Protein AF-A0A9W3S789-F1 (afdb_monomer_lite)

Organism: Bacillus thuringiensis (NCBI:txid1428)

Structure (mmCIF, N/CA/C/O backbone):
data_AF-A0A9W3S789-F1
#
_entry.id   AF-A0A9W3S789-F1
#
loop_
_atom_site.group_PDB
_atom_site.id
_atom_site.type_symbol
_atom_site.label_atom_id
_atom_site.label_alt_id
_atom_site.label_comp_id
_atom_site.label_asym_id
_atom_site.label_entity_id
_atom_site.label_seq_id
_atom_site.pdbx_PDB_ins_code
_atom_site.Cartn_x
_atom_site.Cartn_y
_atom_site.Cartn_z
_atom_site.occupancy
_atom_site.B_iso_or_equiv
_atom_site.auth_seq_id
_atom_site.auth_comp_id
_atom_site.auth_asym_id
_atom_site.auth_atom_id
_atom_site.pdbx_PDB_model_num
ATOM 1 N N . MET A 1 1 ? 63.025 42.395 -33.614 1.00 35.09 1 MET A N 1
ATOM 2 C CA . MET A 1 1 ? 61.811 41.587 -33.896 1.00 35.09 1 MET A CA 1
ATOM 3 C C . MET A 1 1 ? 61.908 40.302 -33.070 1.00 35.09 1 MET A C 1
ATOM 5 O O . MET A 1 1 ? 62.895 39.609 -33.209 1.00 35.09 1 MET A O 1
ATOM 9 N N . LYS A 1 2 ? 61.149 40.177 -31.973 1.00 46.91 2 LYS A N 1
ATOM 10 C CA . LYS A 1 2 ? 59.870 39.442 -31.818 1.00 46.91 2 LYS A CA 1
ATOM 11 C C . LYS A 1 2 ? 60.018 37.914 -31.616 1.00 46.91 2 LYS A C 1
ATOM 13 O O . LYS A 1 2 ? 60.316 37.209 -32.568 1.00 46.91 2 LYS A O 1
ATOM 18 N N . LYS A 1 3 ? 59.571 37.471 -30.421 1.00 55.53 3 LYS A N 1
ATOM 19 C CA . LYS A 1 3 ? 59.058 36.131 -30.036 1.00 55.53 3 LYS A CA 1
ATOM 20 C C . LYS A 1 3 ? 60.171 35.079 -29.875 1.00 55.53 3 LYS A C 1
ATOM 22 O O . LYS A 1 3 ? 60.855 34.757 -30.828 1.00 55.53 3 LYS A O 1
ATOM 27 N N . LYS A 1 4 ? 60.399 34.492 -28.699 1.00 50.88 4 LYS A N 1
ATOM 28 C CA . LYS A 1 4 ? 59.524 33.491 -28.067 1.00 50.88 4 LYS A CA 1
ATOM 29 C C . LYS A 1 4 ? 59.887 33.370 -26.575 1.00 50.88 4 LYS A C 1
ATOM 31 O O . LYS A 1 4 ? 60.766 32.604 -26.208 1.00 50.88 4 LYS A O 1
ATOM 36 N N . SER A 1 5 ? 59.206 34.138 -25.732 1.00 53.56 5 SER A N 1
ATOM 37 C CA . SER A 1 5 ? 59.143 33.911 -24.286 1.00 53.56 5 SER A CA 1
ATOM 38 C C . SER A 1 5 ? 57.736 33.406 -24.000 1.00 53.56 5 SER A C 1
ATOM 40 O O . SER A 1 5 ? 56.827 34.223 -23.900 1.00 53.56 5 SER A O 1
ATOM 42 N N . LEU A 1 6 ? 57.516 32.085 -24.050 1.00 54.56 6 LEU A N 1
ATOM 43 C CA . LEU A 1 6 ? 56.241 31.481 -23.627 1.00 54.56 6 LEU A CA 1
ATOM 44 C C . LEU A 1 6 ? 56.271 29.942 -23.509 1.00 54.56 6 LEU A C 1
ATOM 46 O O . LEU A 1 6 ? 55.295 29.290 -23.861 1.00 54.56 6 LEU A O 1
ATOM 50 N N . ALA A 1 7 ? 57.379 29.324 -23.090 1.00 53.81 7 ALA A N 1
ATOM 51 C CA . ALA A 1 7 ? 57.458 27.853 -23.081 1.00 53.81 7 ALA A CA 1
ATOM 52 C C . ALA A 1 7 ? 58.072 27.235 -21.818 1.00 53.81 7 ALA A C 1
ATOM 54 O O . ALA A 1 7 ? 58.496 26.086 -21.854 1.00 53.81 7 ALA A O 1
ATOM 55 N N . LEU A 1 8 ? 58.116 27.960 -20.696 1.00 53.69 8 LEU A N 1
ATOM 56 C CA . LEU A 1 8 ? 58.676 27.408 -19.459 1.00 53.69 8 LEU A CA 1
ATOM 57 C C . LEU A 1 8 ? 57.869 27.775 -18.207 1.00 53.69 8 LEU A C 1
ATOM 59 O O . LEU A 1 8 ? 58.434 28.210 -17.216 1.00 53.69 8 LEU A O 1
ATOM 63 N N . VAL A 1 9 ? 56.542 27.615 -18.248 1.00 56.03 9 VAL A N 1
ATOM 64 C CA . VAL A 1 9 ? 55.689 27.632 -17.040 1.00 56.03 9 VAL A CA 1
ATOM 65 C C . VAL A 1 9 ? 54.522 26.655 -17.227 1.00 56.03 9 VAL A C 1
ATOM 67 O O . VAL A 1 9 ? 53.372 27.060 -17.347 1.00 56.03 9 VAL A O 1
ATOM 70 N N . LEU A 1 10 ? 54.801 25.353 -17.325 1.00 52.72 10 LEU A N 1
ATOM 71 C CA . LEU A 1 10 ? 53.733 24.338 -17.243 1.00 52.72 10 LEU A CA 1
ATOM 72 C C . LEU A 1 10 ? 54.089 23.119 -16.379 1.00 52.72 10 LEU A C 1
ATOM 74 O O . LEU A 1 10 ? 53.227 22.295 -16.107 1.00 52.72 10 LEU A O 1
ATOM 78 N N . ALA A 1 11 ? 55.329 23.000 -15.901 1.00 56.81 11 ALA A N 1
ATOM 79 C CA . ALA A 1 11 ? 55.804 21.773 -15.254 1.00 56.81 11 ALA A CA 1
ATOM 80 C C . ALA A 1 11 ? 55.846 21.814 -13.713 1.00 56.81 11 ALA A C 1
ATOM 82 O O . ALA A 1 11 ? 56.313 20.860 -13.101 1.00 56.81 11 ALA A O 1
ATOM 83 N N . THR A 1 12 ? 55.343 22.867 -13.061 1.00 53.47 12 THR A N 1
ATOM 84 C CA . THR A 1 12 ? 55.497 23.044 -11.600 1.00 53.47 12 THR A CA 1
ATOM 85 C C . THR A 1 12 ? 54.156 23.168 -10.875 1.00 53.47 12 THR A C 1
ATOM 87 O O . THR A 1 12 ? 53.946 24.075 -10.079 1.00 53.47 12 THR A O 1
ATOM 90 N N . GLY A 1 13 ? 53.216 22.269 -11.182 1.00 54.69 13 GLY A N 1
ATOM 91 C CA . GLY A 1 13 ? 51.858 22.302 -10.623 1.00 54.69 13 GLY A CA 1
ATOM 92 C C . GLY A 1 13 ? 51.262 20.944 -10.249 1.00 54.69 13 GLY A C 1
ATOM 93 O O . GLY A 1 13 ? 50.048 20.845 -10.127 1.00 54.69 13 GLY A O 1
ATOM 94 N N . MET A 1 14 ? 52.068 19.892 -10.079 1.00 59.28 14 MET A N 1
ATOM 95 C CA . MET A 1 14 ? 51.571 18.564 -9.683 1.00 59.28 14 MET A CA 1
ATOM 96 C C . MET A 1 14 ? 52.194 18.114 -8.363 1.00 59.28 14 MET A C 1
ATOM 98 O O . MET A 1 14 ? 52.934 17.139 -8.321 1.00 59.28 14 MET A O 1
ATOM 102 N N . ALA A 1 15 ? 51.949 18.851 -7.279 1.00 56.06 15 ALA A N 1
ATOM 103 C CA . ALA A 1 15 ? 52.409 18.427 -5.957 1.00 56.06 15 ALA A CA 1
ATOM 104 C C . ALA A 1 15 ? 51.565 18.972 -4.793 1.00 56.06 15 ALA A C 1
ATOM 106 O O . ALA A 1 15 ? 52.128 19.280 -3.757 1.00 56.06 15 ALA A O 1
ATOM 107 N N . VAL A 1 16 ? 50.234 19.096 -4.916 1.00 56.97 16 VAL A N 1
ATOM 108 C CA . VAL A 1 16 ? 49.352 19.198 -3.728 1.00 56.97 16 VAL A CA 1
ATOM 109 C C . VAL A 1 16 ? 47.962 18.612 -4.012 1.00 56.97 16 VAL A C 1
ATOM 111 O O . VAL A 1 16 ? 46.938 19.272 -3.900 1.00 56.97 16 VAL A O 1
ATOM 114 N N . THR A 1 17 ? 47.900 17.338 -4.376 1.00 54.47 17 THR A N 1
ATOM 115 C CA . THR A 1 17 ? 46.732 16.512 -4.036 1.00 54.47 17 THR A CA 1
ATOM 116 C C . THR A 1 17 ? 47.245 15.231 -3.405 1.00 54.47 17 THR A C 1
ATOM 118 O O . THR A 1 17 ? 47.012 14.122 -3.875 1.00 54.47 17 THR A O 1
ATOM 121 N N . THR A 1 18 ? 47.985 15.382 -2.303 1.00 51.69 18 THR A N 1
ATOM 122 C CA . THR A 1 18 ? 48.057 14.330 -1.293 1.00 51.69 18 THR A CA 1
ATOM 123 C C . THR A 1 18 ? 46.636 14.093 -0.816 1.00 51.69 18 THR A C 1
ATOM 125 O O . THR A 1 18 ? 46.166 14.798 0.071 1.00 51.69 18 THR A O 1
ATOM 128 N N . PHE A 1 19 ? 45.944 13.193 -1.519 1.00 51.38 19 PHE A N 1
ATOM 129 C CA . PHE A 1 19 ? 44.912 12.294 -1.028 1.00 51.38 19 PHE A CA 1
ATOM 130 C C . PHE A 1 19 ? 44.270 12.797 0.265 1.00 51.38 19 PHE A C 1
ATOM 132 O O . PHE A 1 19 ? 44.472 12.245 1.345 1.00 51.38 19 PHE A O 1
ATOM 139 N N . GLY A 1 20 ? 43.527 13.899 0.137 1.00 47.25 20 GLY A N 1
ATOM 140 C CA . GLY A 1 20 ? 42.618 14.381 1.158 1.00 47.25 20 GLY A CA 1
ATOM 141 C C . GLY A 1 20 ? 41.525 13.341 1.272 1.00 47.25 20 GLY A C 1
ATOM 142 O O . GLY A 1 20 ? 40.559 13.379 0.523 1.00 47.25 20 GLY A O 1
ATOM 143 N N . GLY A 1 21 ? 41.765 12.370 2.147 1.00 43.44 21 GLY A N 1
ATOM 144 C CA . GLY A 1 21 ? 40.891 11.248 2.405 1.00 43.44 21 GLY A CA 1
ATOM 145 C C . GLY A 1 21 ? 40.764 10.308 1.212 1.00 43.44 21 GLY A C 1
ATOM 146 O O . GLY A 1 21 ? 39.957 10.515 0.312 1.00 43.44 21 GLY A O 1
ATOM 147 N N . THR A 1 22 ? 41.348 9.121 1.334 1.00 48.19 22 THR A N 1
ATOM 148 C CA . THR A 1 22 ? 40.593 7.905 1.003 1.00 48.19 22 THR A CA 1
ATOM 149 C C . THR A 1 22 ? 39.409 7.783 1.975 1.00 48.19 22 THR A C 1
ATOM 151 O O . THR A 1 22 ? 39.282 6.815 2.719 1.00 48.19 22 THR A O 1
ATOM 154 N N . GLY A 1 23 ? 38.555 8.807 2.034 1.00 47.28 23 GLY A N 1
ATOM 155 C CA . GLY A 1 23 ? 37.202 8.654 2.504 1.00 47.28 23 GLY A CA 1
ATOM 156 C C . GLY A 1 23 ? 36.556 7.824 1.422 1.00 47.28 23 GLY A C 1
ATOM 157 O O . GLY A 1 23 ? 36.318 8.325 0.329 1.00 47.28 23 GLY A O 1
ATOM 158 N N . SER A 1 24 ? 36.416 6.532 1.698 1.00 51.72 24 SER A N 1
ATOM 159 C CA . SER A 1 24 ? 35.503 5.631 1.012 1.00 51.72 24 SER A CA 1
ATOM 160 C C . SER A 1 24 ? 34.312 6.425 0.460 1.00 51.72 24 SER A C 1
ATOM 162 O O . SER A 1 24 ? 33.377 6.734 1.191 1.00 51.72 24 SER A O 1
ATOM 164 N N . ALA A 1 25 ? 34.350 6.761 -0.831 1.00 51.00 25 ALA A N 1
ATOM 165 C CA . ALA A 1 25 ? 33.189 7.233 -1.575 1.00 51.00 25 ALA A CA 1
ATOM 166 C C . ALA A 1 25 ? 32.363 6.034 -2.063 1.00 51.00 25 ALA A C 1
ATOM 168 O O . ALA A 1 25 ? 31.608 6.131 -3.027 1.00 51.00 25 ALA A O 1
ATOM 169 N N . PHE A 1 26 ? 32.504 4.882 -1.400 1.00 51.22 26 PHE A N 1
ATOM 170 C CA . PHE A 1 26 ? 31.430 3.916 -1.393 1.00 51.22 26 PHE A CA 1
ATOM 171 C C . PHE A 1 26 ? 30.275 4.602 -0.670 1.00 51.22 26 PHE A C 1
ATOM 173 O O . PHE A 1 26 ? 30.387 4.951 0.506 1.00 51.22 26 PHE A O 1
ATOM 180 N N . ALA A 1 27 ? 29.183 4.842 -1.400 1.00 49.69 27 ALA A N 1
ATOM 181 C CA . ALA A 1 27 ? 27.881 4.975 -0.772 1.00 49.69 27 ALA A CA 1
ATOM 182 C C . ALA A 1 27 ? 27.791 3.842 0.251 1.00 49.69 27 ALA A C 1
ATOM 184 O O . ALA A 1 27 ? 28.026 2.696 -0.138 1.00 49.69 27 ALA A O 1
ATOM 185 N N . ASP A 1 28 ? 27.576 4.195 1.526 1.00 46.59 28 ASP A N 1
ATOM 186 C CA . ASP A 1 28 ? 27.418 3.265 2.646 1.00 46.59 28 ASP A CA 1
ATOM 187 C C . ASP A 1 28 ? 26.703 2.029 2.109 1.00 46.59 28 ASP A C 1
ATOM 189 O O . ASP A 1 28 ? 25.536 2.112 1.713 1.00 46.59 28 ASP A O 1
ATOM 193 N N . SER A 1 29 ? 27.437 0.919 1.965 1.00 49.50 29 SER A N 1
ATOM 194 C CA . SER A 1 29 ? 26.919 -0.340 1.434 1.00 49.50 29 SER A CA 1
ATOM 195 C C . SER A 1 29 ? 26.092 -0.995 2.526 1.00 49.50 29 SER A C 1
ATOM 197 O O . SER A 1 29 ? 26.315 -2.129 2.948 1.00 49.50 29 SER A O 1
ATOM 199 N N . LYS A 1 30 ? 25.143 -0.224 3.033 1.00 51.78 30 LYS A N 1
ATOM 200 C CA . LYS A 1 30 ? 24.040 -0.659 3.831 1.00 51.78 30 LYS A CA 1
ATOM 201 C C . LYS A 1 30 ? 23.254 -1.535 2.873 1.00 51.78 30 LYS A C 1
ATOM 203 O O . LYS A 1 30 ? 22.528 -1.060 2.003 1.00 51.78 30 LYS A O 1
ATOM 208 N N . ASN A 1 31 ? 23.502 -2.835 2.975 1.00 50.69 31 ASN A N 1
ATOM 209 C CA . ASN A 1 31 ? 22.668 -3.880 2.414 1.00 50.69 31 ASN A CA 1
ATOM 210 C C . ASN A 1 31 ? 21.298 -3.761 3.095 1.00 50.69 31 ASN A C 1
ATOM 212 O O . ASN A 1 31 ? 20.978 -4.493 4.026 1.00 50.69 31 ASN A O 1
ATOM 216 N N . VAL A 1 32 ? 20.537 -2.730 2.735 1.00 50.94 32 VAL A N 1
ATOM 217 C CA . VAL A 1 32 ? 19.190 -2.536 3.240 1.00 50.94 32 VAL A CA 1
ATOM 218 C C . VAL A 1 32 ? 18.288 -2.995 2.125 1.00 50.94 32 VAL A C 1
ATOM 220 O O . VAL A 1 32 ? 17.901 -2.232 1.244 1.00 50.94 32 VAL A O 1
ATOM 223 N N . LEU A 1 33 ? 17.941 -4.275 2.216 1.00 58.38 33 LEU A N 1
ATOM 224 C CA . LEU A 1 33 ? 16.786 -4.877 1.557 1.00 58.38 33 LEU A CA 1
ATOM 225 C C . LEU A 1 33 ? 15.532 -3.989 1.662 1.00 58.38 33 LEU A C 1
ATOM 227 O O . LEU A 1 33 ? 14.607 -4.166 0.879 1.00 58.38 33 LEU A O 1
ATOM 231 N N . SER A 1 34 ? 15.472 -3.012 2.583 1.00 62.38 34 SER A N 1
ATOM 232 C CA . SER A 1 34 ? 14.475 -1.941 2.554 1.00 62.38 34 SER A CA 1
ATOM 233 C C . SER A 1 34 ? 14.970 -0.601 3.123 1.00 62.38 34 SER A C 1
ATOM 235 O O . SER A 1 34 ? 15.555 -0.565 4.197 1.00 62.38 34 SER A O 1
ATOM 237 N N . THR A 1 35 ? 14.680 0.528 2.471 1.00 81.50 35 THR A N 1
ATOM 238 C CA . THR A 1 35 ? 14.871 1.880 3.041 1.00 81.50 35 THR A CA 1
ATOM 239 C C . THR A 1 35 ? 13.535 2.402 3.555 1.00 81.50 35 THR A C 1
ATOM 241 O O . THR A 1 35 ? 12.560 2.389 2.811 1.00 81.50 35 THR A O 1
ATOM 244 N N . LYS A 1 36 ? 13.477 2.873 4.807 1.00 84.88 36 LYS A N 1
ATOM 245 C CA . LYS A 1 36 ? 12.276 3.449 5.437 1.00 84.88 36 LYS A CA 1
ATOM 246 C C . LYS A 1 36 ? 12.565 4.886 5.866 1.00 84.88 36 LYS A C 1
ATOM 248 O O . LYS A 1 36 ? 13.502 5.124 6.623 1.00 84.88 36 LYS A O 1
ATOM 253 N N . LYS A 1 37 ? 11.754 5.832 5.399 1.00 88.38 37 LYS A N 1
ATOM 254 C CA . LYS A 1 37 ? 11.751 7.228 5.840 1.00 88.38 37 LYS A CA 1
ATOM 255 C C . LYS A 1 37 ? 10.549 7.450 6.746 1.00 88.38 37 LYS A C 1
ATOM 257 O O . LYS A 1 37 ? 9.403 7.257 6.335 1.00 88.38 37 LYS A O 1
ATOM 262 N N . TYR A 1 38 ? 10.831 7.837 7.980 1.00 86.94 38 TYR A N 1
ATOM 263 C CA . TYR A 1 38 ? 9.824 8.103 8.993 1.00 86.94 38 TYR A CA 1
ATOM 264 C C . TYR A 1 38 ? 9.592 9.605 9.130 1.00 86.94 38 TYR A C 1
ATOM 266 O O . TYR A 1 38 ? 10.537 10.389 9.043 1.00 86.94 38 TYR A O 1
ATOM 274 N N . ASN A 1 39 ? 8.338 9.999 9.326 1.00 86.94 39 ASN A N 1
ATOM 275 C CA . ASN A 1 39 ? 7.972 11.379 9.589 1.00 86.94 39 ASN A CA 1
ATOM 276 C C . ASN A 1 39 ? 7.626 11.530 11.072 1.00 86.94 39 ASN A C 1
ATOM 278 O O . ASN A 1 39 ? 6.601 11.025 11.528 1.00 86.94 39 ASN A O 1
ATOM 282 N N . GLU A 1 40 ? 8.478 12.238 11.813 1.00 88.94 40 GLU A N 1
ATOM 283 C CA . GLU A 1 40 ? 8.331 12.435 13.261 1.00 88.94 40 GLU A CA 1
ATOM 284 C C . GLU A 1 40 ? 7.084 13.248 13.632 1.00 88.94 40 GLU A C 1
ATOM 286 O O . GLU A 1 40 ? 6.505 13.047 14.696 1.00 88.94 40 GLU A O 1
ATOM 291 N N . THR A 1 41 ? 6.626 14.142 12.750 1.00 86.12 41 THR A N 1
ATOM 292 C CA . THR A 1 41 ? 5.459 14.996 13.007 1.00 86.12 41 THR A CA 1
ATOM 293 C C . THR A 1 41 ? 4.158 14.202 12.961 1.00 86.12 41 THR A C 1
ATOM 295 O O . THR A 1 41 ? 3.327 14.333 13.855 1.00 86.12 41 THR A O 1
ATOM 298 N N . VAL A 1 42 ? 3.969 13.357 11.942 1.00 83.12 42 VAL A N 1
ATOM 299 C CA . VAL A 1 42 ? 2.780 12.482 11.852 1.00 83.12 42 VAL A CA 1
ATOM 300 C C . VAL A 1 42 ? 2.971 11.149 12.587 1.00 83.12 42 VAL A C 1
ATOM 302 O O . VAL A 1 42 ? 2.010 10.401 12.798 1.00 83.12 42 VAL A O 1
ATOM 305 N N . GLN A 1 43 ? 4.207 10.865 13.006 1.00 86.69 43 GLN A N 1
ATOM 306 C CA . GLN A 1 43 ? 4.672 9.603 13.578 1.00 86.69 43 GLN A CA 1
ATOM 307 C C . GLN A 1 43 ? 4.196 8.407 12.741 1.00 86.69 43 GLN A C 1
ATOM 309 O O . GLN A 1 43 ? 3.486 7.525 13.225 1.00 86.69 43 GLN A O 1
ATOM 314 N N . SER A 1 44 ? 4.517 8.432 11.450 1.00 87.38 44 SER A N 1
ATOM 315 C CA . SER A 1 44 ? 4.249 7.324 10.533 1.00 87.38 44 SER A CA 1
ATOM 316 C C . SER A 1 44 ? 5.275 7.307 9.394 1.00 87.38 44 SER A C 1
ATOM 318 O O . SER A 1 44 ? 5.931 8.325 9.137 1.00 87.38 44 SER A O 1
ATOM 320 N N . PRO A 1 45 ? 5.463 6.166 8.709 1.00 88.94 45 PRO A N 1
ATOM 321 C CA . PRO A 1 45 ? 6.323 6.100 7.536 1.00 88.94 45 PRO A CA 1
ATOM 322 C C . PRO A 1 45 ? 5.727 6.920 6.388 1.00 88.94 45 PRO A C 1
ATOM 324 O O . PRO A 1 45 ? 4.573 6.725 6.019 1.00 88.94 45 PRO A O 1
ATOM 327 N N . GLU A 1 46 ? 6.528 7.797 5.785 1.00 87.69 46 GLU A N 1
ATOM 328 C CA . GLU A 1 46 ? 6.124 8.558 4.591 1.00 87.69 46 GLU A CA 1
ATOM 329 C C . GLU A 1 46 ? 6.695 7.971 3.296 1.00 87.69 46 GLU A C 1
ATOM 331 O O . GLU A 1 46 ? 6.166 8.209 2.212 1.00 87.69 46 GLU A O 1
ATOM 336 N N . PHE A 1 47 ? 7.766 7.179 3.399 1.00 88.12 47 PHE A N 1
ATOM 337 C CA . PHE A 1 47 ? 8.342 6.471 2.264 1.00 88.12 47 PHE A CA 1
ATOM 338 C C . PHE A 1 47 ? 8.980 5.157 2.702 1.00 88.12 47 PHE A C 1
ATOM 340 O O . PHE A 1 47 ? 9.671 5.089 3.719 1.00 88.12 47 PHE A O 1
ATOM 347 N N . ILE A 1 48 ? 8.773 4.115 1.903 1.00 89.62 48 ILE A N 1
ATOM 348 C CA . ILE A 1 48 ? 9.433 2.829 2.068 1.00 89.62 48 ILE A CA 1
ATOM 349 C C . ILE A 1 48 ? 9.739 2.223 0.695 1.00 89.62 48 ILE A C 1
ATOM 351 O O . ILE A 1 48 ? 8.922 2.299 -0.221 1.00 89.62 48 ILE A O 1
ATOM 355 N N . SER A 1 49 ? 10.925 1.646 0.536 1.00 87.00 49 SER A N 1
ATOM 356 C CA . SER A 1 49 ? 11.381 1.027 -0.713 1.00 87.00 49 SER A CA 1
ATOM 357 C C . SER A 1 49 ? 12.204 -0.222 -0.444 1.00 87.00 49 SER A C 1
ATOM 359 O O . SER A 1 49 ? 12.743 -0.354 0.648 1.00 87.00 49 SER A O 1
ATOM 361 N N . GLY A 1 50 ? 12.351 -1.092 -1.444 1.00 85.94 50 GLY A N 1
ATOM 362 C CA . GLY A 1 50 ? 13.087 -2.358 -1.361 1.00 85.94 50 GLY A CA 1
ATOM 363 C C . GLY A 1 50 ? 12.167 -3.573 -1.485 1.00 85.94 50 GLY A C 1
ATOM 364 O O . GLY A 1 50 ? 11.051 -3.456 -1.995 1.00 85.94 50 GLY A O 1
ATOM 365 N N . ASP A 1 51 ? 12.621 -4.725 -1.004 1.00 84.50 51 ASP A N 1
ATOM 366 C CA . ASP A 1 51 ? 11.886 -5.990 -1.042 1.00 84.50 51 ASP A CA 1
ATOM 367 C C . ASP A 1 51 ? 10.875 -6.058 0.112 1.00 84.50 51 ASP A C 1
ATOM 369 O O . ASP A 1 51 ? 11.086 -6.700 1.138 1.00 84.50 51 ASP A O 1
ATOM 373 N N . LEU A 1 52 ? 9.757 -5.342 -0.046 1.00 82.75 52 LEU A N 1
ATOM 374 C CA . LEU A 1 52 ? 8.731 -5.196 1.002 1.00 82.75 52 LEU A CA 1
ATOM 375 C C . LEU A 1 52 ? 7.812 -6.414 1.137 1.00 82.75 52 LEU A C 1
ATOM 377 O O . LEU A 1 52 ? 7.138 -6.587 2.151 1.00 82.75 52 LEU A O 1
ATOM 381 N N . THR A 1 53 ? 7.742 -7.230 0.087 1.00 85.88 53 THR A N 1
ATOM 382 C CA . THR A 1 53 ? 6.886 -8.415 -0.010 1.00 85.88 53 THR A CA 1
ATOM 383 C C . THR A 1 53 ? 7.587 -9.467 -0.856 1.00 85.88 53 THR A C 1
ATOM 385 O O . THR A 1 53 ? 8.239 -9.107 -1.834 1.00 85.88 53 THR A O 1
ATOM 388 N N . GLY A 1 54 ? 7.383 -10.751 -0.559 1.00 85.00 54 GLY A N 1
ATOM 389 C CA . GLY A 1 54 ? 7.862 -11.832 -1.424 1.00 85.00 54 GLY A CA 1
ATOM 390 C C . GLY A 1 54 ? 7.205 -11.834 -2.813 1.00 85.00 54 GLY A C 1
ATOM 391 O O . GLY A 1 54 ? 6.184 -11.177 -3.047 1.00 85.00 54 GLY A O 1
ATOM 392 N N . ALA A 1 55 ? 7.777 -12.604 -3.740 1.00 83.88 55 ALA A N 1
ATOM 393 C CA . ALA A 1 55 ? 7.190 -12.823 -5.059 1.00 83.88 55 ALA A CA 1
ATOM 394 C C . ALA A 1 55 ? 5.822 -13.517 -4.932 1.00 83.88 55 ALA A C 1
ATOM 396 O O . ALA A 1 55 ? 5.673 -14.501 -4.208 1.00 83.88 55 ALA A O 1
ATOM 397 N N . THR A 1 56 ? 4.809 -13.004 -5.633 1.00 86.38 56 THR A N 1
ATOM 398 C CA . THR A 1 56 ? 3.458 -13.585 -5.637 1.00 86.38 56 THR A CA 1
ATOM 399 C C . THR A 1 56 ? 2.827 -13.450 -7.020 1.00 86.38 56 THR A C 1
ATOM 401 O O . THR A 1 56 ? 3.112 -12.499 -7.741 1.00 86.38 56 THR A O 1
ATOM 404 N N . GLY A 1 57 ? 1.909 -14.358 -7.363 1.00 87.81 57 GLY A N 1
ATOM 405 C CA . GLY A 1 57 ? 1.045 -14.230 -8.546 1.00 87.81 57 GLY A CA 1
ATOM 406 C C . GLY A 1 57 ? -0.206 -13.369 -8.317 1.00 87.81 57 GLY A C 1
ATOM 407 O O . GLY A 1 57 ? -1.128 -13.400 -9.128 1.00 87.81 57 GLY A O 1
ATOM 408 N N . LYS A 1 58 ? -0.295 -12.652 -7.186 1.00 91.44 58 LYS A N 1
ATOM 409 C CA . LYS A 1 58 ? -1.451 -11.803 -6.864 1.00 91.44 58 LYS A CA 1
ATOM 410 C C . LYS A 1 58 ? -1.425 -10.521 -7.698 1.00 91.44 58 LYS A C 1
ATOM 412 O O . LYS A 1 58 ? -0.364 -10.046 -8.103 1.00 91.44 58 LYS A O 1
ATOM 417 N N . LYS A 1 59 ? -2.600 -9.909 -7.872 1.00 92.38 59 LYS A N 1
ATOM 418 C CA . LYS A 1 59 ? -2.719 -8.565 -8.456 1.00 92.38 59 LYS A CA 1
ATOM 419 C C . LYS A 1 59 ? -1.906 -7.549 -7.647 1.00 92.38 59 LYS A C 1
ATOM 421 O O . LYS A 1 59 ? -1.776 -7.685 -6.428 1.00 92.38 59 LYS A O 1
ATOM 426 N N . ALA A 1 60 ? -1.369 -6.534 -8.322 1.00 91.75 60 ALA A N 1
ATOM 427 C CA . ALA A 1 60 ? -0.472 -5.560 -7.705 1.00 91.75 60 ALA A CA 1
ATOM 428 C C . ALA A 1 60 ? -1.133 -4.836 -6.522 1.00 91.75 60 ALA A C 1
ATOM 430 O O . ALA A 1 60 ? -0.536 -4.739 -5.455 1.00 91.75 60 ALA A O 1
ATOM 431 N N . GLU A 1 61 ? -2.388 -4.413 -6.670 1.00 93.06 61 GLU A N 1
ATOM 432 C CA . GLU A 1 61 ? -3.153 -3.717 -5.632 1.00 93.06 61 GLU A CA 1
ATOM 433 C C . GLU A 1 61 ? -3.411 -4.615 -4.429 1.00 93.06 61 GLU A C 1
ATOM 435 O O . GLU A 1 61 ? -3.284 -4.166 -3.295 1.00 93.06 61 GLU A O 1
ATOM 440 N N . SER A 1 62 ? -3.717 -5.896 -4.663 1.00 94.00 62 SER A N 1
ATOM 441 C CA . SER A 1 62 ? -3.901 -6.877 -3.591 1.00 94.00 62 SER A CA 1
ATOM 442 C C . SER A 1 62 ? -2.646 -7.018 -2.742 1.00 94.00 62 SER A C 1
ATOM 444 O O . SER A 1 62 ? -2.750 -7.102 -1.526 1.00 94.00 62 SER A O 1
ATOM 446 N N . VAL A 1 63 ? -1.462 -6.982 -3.354 1.00 93.88 63 VAL A N 1
ATOM 447 C CA . VAL A 1 63 ? -0.217 -7.035 -2.582 1.00 93.88 63 VAL A CA 1
ATOM 448 C C . VAL A 1 63 ? 0.022 -5.760 -1.783 1.00 93.88 63 VAL A C 1
ATOM 450 O O . VAL A 1 63 ? 0.461 -5.845 -0.639 1.00 93.88 63 VAL A O 1
ATOM 453 N N . VAL A 1 64 ? -0.321 -4.592 -2.329 1.00 93.25 64 VAL A N 1
ATOM 454 C CA . VAL A 1 64 ? -0.245 -3.336 -1.567 1.00 93.25 64 VAL A CA 1
ATOM 455 C C . VAL A 1 64 ? -1.229 -3.351 -0.391 1.00 93.25 64 VAL A C 1
ATOM 457 O O . VAL A 1 64 ? -0.856 -2.968 0.715 1.00 93.25 64 VAL A O 1
ATOM 460 N N . PHE A 1 65 ? -2.456 -3.847 -0.587 1.00 94.50 65 PHE A N 1
ATOM 461 C CA . PHE A 1 65 ? -3.425 -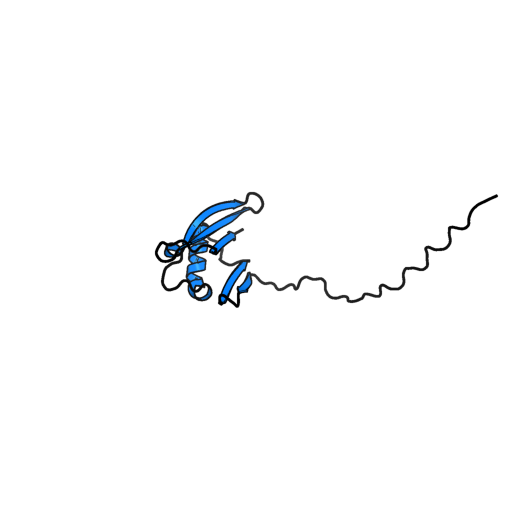4.018 0.498 1.00 94.50 65 PHE A CA 1
ATOM 462 C C . PHE A 1 65 ? -2.932 -4.995 1.567 1.00 94.50 65 PHE A C 1
ATOM 464 O O . PHE A 1 65 ? -3.018 -4.681 2.751 1.00 94.50 65 PHE A O 1
ATOM 471 N N . ASP A 1 66 ? -2.402 -6.155 1.174 1.00 94.06 66 ASP A N 1
ATOM 472 C CA . ASP A 1 66 ? -1.859 -7.152 2.103 1.00 94.06 66 ASP A CA 1
ATOM 473 C C . ASP A 1 66 ? -0.724 -6.553 2.945 1.00 94.06 66 ASP A C 1
ATOM 475 O O . ASP A 1 66 ? -0.709 -6.703 4.167 1.00 94.06 66 ASP A O 1
ATOM 479 N N . TYR A 1 67 ? 0.179 -5.804 2.306 1.00 93.19 67 TYR A N 1
ATOM 480 C CA . TYR A 1 67 ? 1.261 -5.103 2.988 1.00 93.19 67 TYR A CA 1
ATOM 481 C C . TYR A 1 67 ? 0.738 -4.064 3.991 1.00 93.19 67 TYR A C 1
ATOM 483 O O . TYR A 1 67 ? 1.126 -4.082 5.157 1.00 93.19 67 TYR A O 1
ATOM 491 N N . LEU A 1 68 ? -0.178 -3.183 3.571 1.00 92.94 68 LEU A N 1
ATOM 492 C CA . LEU A 1 68 ? -0.757 -2.160 4.451 1.00 92.94 68 LEU A CA 1
ATOM 493 C C . LEU A 1 68 ? -1.538 -2.779 5.614 1.00 92.94 68 LEU A C 1
ATOM 495 O O . LEU A 1 68 ? -1.509 -2.246 6.719 1.00 92.94 68 LEU A O 1
ATOM 499 N N . ASN A 1 69 ? -2.203 -3.914 5.385 1.00 93.62 69 ASN A N 1
ATOM 500 C CA . ASN A 1 69 ? -2.896 -4.661 6.429 1.00 93.62 69 ASN A CA 1
ATOM 501 C C . ASN A 1 69 ? -1.928 -5.269 7.454 1.00 93.62 69 ASN A C 1
ATOM 503 O O . ASN A 1 69 ? -2.212 -5.239 8.649 1.00 93.62 69 ASN A O 1
ATOM 507 N N . ALA A 1 70 ? -0.788 -5.794 7.002 1.00 92.62 70 ALA A N 1
ATOM 508 C CA . ALA A 1 70 ? 0.257 -6.293 7.892 1.00 92.62 70 ALA A CA 1
ATOM 509 C C . ALA A 1 70 ? 0.943 -5.154 8.669 1.00 92.62 70 ALA A C 1
ATOM 511 O O . ALA A 1 70 ? 1.309 -5.328 9.828 1.00 92.62 70 ALA A O 1
ATOM 512 N N . ALA A 1 71 ? 1.069 -3.975 8.056 1.00 91.00 71 ALA A N 1
ATOM 513 C CA . ALA A 1 71 ? 1.727 -2.802 8.626 1.00 91.00 71 ALA A CA 1
ATOM 514 C C . ALA A 1 71 ? 0.762 -1.773 9.257 1.00 91.00 71 ALA A C 1
ATOM 516 O O . ALA A 1 71 ? 1.157 -0.631 9.486 1.00 91.00 71 ALA A O 1
ATOM 517 N N . LYS A 1 72 ? -0.500 -2.125 9.554 1.00 89.62 72 LYS A N 1
ATOM 518 C CA . LYS A 1 72 ? -1.523 -1.161 10.029 1.00 89.62 72 LYS A CA 1
ATOM 519 C C . LYS A 1 72 ? -1.095 -0.328 11.232 1.00 89.62 72 LYS A C 1
ATOM 521 O O . LYS A 1 72 ? -1.469 0.841 11.304 1.00 89.62 72 LYS A O 1
ATOM 526 N N . GLY A 1 73 ? -0.347 -0.932 12.158 1.00 88.44 73 GLY A N 1
ATOM 527 C CA . GLY A 1 73 ? 0.160 -0.254 13.352 1.00 88.44 73 GLY A CA 1
ATOM 528 C C . GLY A 1 73 ? 1.082 0.913 13.002 1.00 88.44 73 GLY A C 1
ATOM 529 O O . GLY A 1 73 ? 0.901 2.011 13.520 1.00 88.44 73 GLY A O 1
ATOM 530 N N . ASP A 1 74 ? 1.987 0.708 12.045 1.00 89.00 74 ASP A N 1
ATOM 531 C CA . ASP A 1 74 ? 2.943 1.724 11.597 1.00 89.00 74 ASP A CA 1
ATOM 532 C C . ASP A 1 74 ? 2.254 2.908 10.905 1.00 89.00 74 ASP A C 1
ATOM 534 O O . ASP A 1 74 ? 2.679 4.052 11.045 1.00 89.00 74 ASP A O 1
ATOM 538 N N . TYR A 1 75 ? 1.187 2.635 10.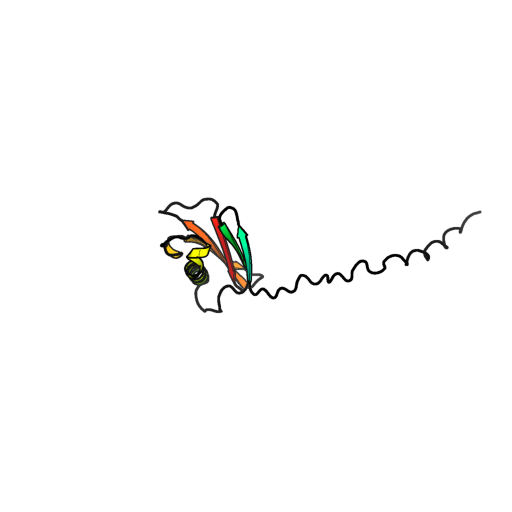151 1.00 86.88 75 TYR A N 1
ATOM 539 C CA . TYR A 1 75 ? 0.450 3.641 9.377 1.00 86.88 75 TYR A CA 1
ATOM 540 C C . TYR A 1 75 ? -0.788 4.187 10.097 1.00 86.88 75 TYR A C 1
ATOM 542 O O . TYR A 1 75 ? -1.535 4.970 9.512 1.00 86.88 75 TYR A O 1
ATOM 550 N N . LYS A 1 76 ? -1.026 3.781 11.353 1.00 86.12 76 LYS A N 1
ATOM 551 C CA . LYS A 1 76 ? -2.159 4.230 12.179 1.00 86.12 76 LYS A CA 1
ATOM 552 C C . LYS A 1 76 ? -3.519 4.099 11.468 1.00 86.12 76 LYS A C 1
ATOM 554 O O . LYS A 1 76 ? -4.378 4.969 11.587 1.00 86.12 76 LYS A O 1
ATOM 559 N N . LEU A 1 77 ? -3.733 3.004 10.732 1.00 84.12 77 LEU A N 1
ATOM 560 C CA . LEU A 1 77 ? -4.936 2.802 9.901 1.00 84.12 77 LEU A CA 1
ATOM 561 C C . LEU A 1 77 ? -6.210 2.450 10.694 1.00 84.12 77 LEU A C 1
ATOM 563 O O . LEU A 1 77 ? -7.279 2.297 10.100 1.00 84.12 77 LEU A O 1
ATOM 567 N N . GLY A 1 78 ? -6.110 2.330 12.021 1.00 85.81 78 GLY A N 1
ATOM 568 C CA . GLY A 1 78 ? -7.208 1.910 12.890 1.00 85.81 78 GLY A CA 1
ATOM 569 C C . GLY A 1 78 ? -7.603 0.445 12.673 1.00 85.81 78 GLY A C 1
ATOM 570 O O . GLY A 1 78 ? -6.800 -0.378 12.233 1.00 85.81 78 GLY A O 1
ATOM 571 N N . GLU A 1 79 ? -8.854 0.116 12.995 1.00 87.38 79 GLU A N 1
ATOM 572 C CA . GLU A 1 79 ? -9.371 -1.261 12.941 1.00 87.38 79 GLU A CA 1
ATOM 573 C C . GLU A 1 79 ? -9.792 -1.697 11.528 1.00 87.38 79 GLU A C 1
ATOM 575 O O . GLU A 1 79 ? -9.772 -2.887 11.199 1.00 87.38 79 GLU A O 1
ATOM 580 N N . LYS A 1 80 ? -10.128 -0.734 10.660 1.00 88.75 80 LYS A N 1
ATOM 581 C CA . LYS A 1 80 ? -10.609 -0.997 9.297 1.00 88.75 80 LYS A CA 1
ATOM 582 C C . LYS A 1 80 ? -9.538 -1.671 8.439 1.00 88.75 80 LYS A C 1
ATOM 584 O O . LYS A 1 80 ? -8.332 -1.565 8.688 1.00 88.75 80 LYS A O 1
ATOM 589 N N . SER A 1 81 ? -9.966 -2.429 7.433 1.00 91.69 81 SER A N 1
ATOM 590 C CA . SER A 1 81 ? -9.038 -3.022 6.470 1.00 91.69 81 SER A CA 1
ATOM 591 C C . SER A 1 81 ? -8.468 -1.957 5.532 1.00 91.69 81 SER A C 1
ATOM 593 O O . SER A 1 81 ? -9.077 -0.910 5.311 1.00 91.69 81 SER A O 1
ATOM 595 N N . ALA A 1 82 ? -7.297 -2.210 4.950 1.00 91.50 82 ALA A N 1
ATOM 596 C CA . ALA A 1 82 ? -6.740 -1.329 3.928 1.00 91.50 82 ALA A CA 1
ATOM 597 C C . ALA A 1 82 ? -7.682 -1.212 2.711 1.00 91.50 82 ALA A C 1
ATOM 599 O O . ALA A 1 82 ? -7.726 -0.169 2.068 1.00 91.50 82 ALA A O 1
ATOM 600 N N . GLN A 1 83 ? -8.472 -2.248 2.425 1.00 92.75 83 GLN A N 1
ATOM 601 C CA . GLN A 1 83 ? -9.48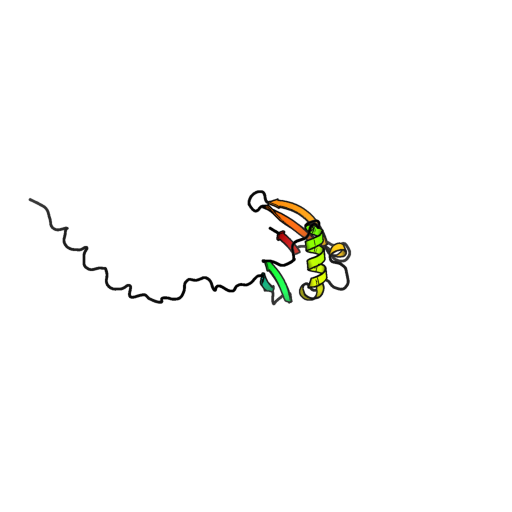0 -2.265 1.366 1.00 92.75 83 GLN A CA 1
ATOM 602 C C . GLN A 1 83 ? -10.632 -1.292 1.647 1.00 92.75 83 GLN A C 1
ATOM 604 O O . GLN A 1 83 ? -11.140 -0.669 0.718 1.00 92.75 83 GLN A O 1
ATOM 609 N N . ASP A 1 84 ? -11.004 -1.121 2.917 1.00 90.75 84 ASP A N 1
ATOM 610 C CA . ASP A 1 84 ? -12.045 -0.172 3.331 1.00 90.75 84 ASP A CA 1
ATOM 611 C C . ASP A 1 84 ? -11.502 1.260 3.439 1.00 90.75 84 ASP A C 1
ATOM 613 O O . ASP A 1 84 ? -12.221 2.232 3.201 1.00 90.75 84 ASP A O 1
ATOM 617 N N . SER A 1 85 ? -10.219 1.389 3.786 1.00 90.38 85 SER A N 1
ATOM 618 C CA . SER A 1 85 ? -9.558 2.671 4.041 1.00 90.38 85 SER A CA 1
ATOM 619 C C . SER A 1 85 ? -8.903 3.289 2.807 1.00 90.38 85 SER A C 1
ATOM 621 O O . SER A 1 85 ? -8.497 4.446 2.859 1.00 90.38 85 SER A O 1
ATOM 623 N N . PHE A 1 86 ? -8.772 2.570 1.688 1.00 92.56 86 PHE A N 1
ATOM 624 C CA . PHE A 1 86 ? -8.134 3.096 0.480 1.00 92.56 86 PHE A CA 1
ATOM 625 C C . PHE A 1 86 ? -8.901 2.747 -0.792 1.00 92.56 86 PHE A C 1
ATOM 627 O O . PHE A 1 86 ? -9.310 1.615 -1.022 1.00 92.56 86 PHE A O 1
ATOM 634 N N . LYS A 1 87 ? -8.997 3.727 -1.693 1.00 92.50 87 LYS A N 1
ATOM 635 C CA . LYS A 1 87 ? -9.498 3.539 -3.057 1.00 92.50 87 LYS A CA 1
ATOM 636 C C . LYS A 1 87 ? -8.343 3.553 -4.046 1.00 92.50 87 LYS A C 1
ATOM 638 O O . LYS A 1 87 ? -7.548 4.496 -4.066 1.00 92.50 87 LYS A O 1
ATOM 643 N N . VAL A 1 88 ? -8.282 2.543 -4.908 1.00 94.00 88 VAL A N 1
ATOM 644 C CA . VAL A 1 88 ? -7.344 2.515 -6.036 1.00 94.00 88 VAL A CA 1
ATOM 645 C C . VAL A 1 88 ? -7.740 3.606 -7.030 1.00 94.00 88 VAL A C 1
ATOM 647 O O . VAL A 1 88 ? -8.889 3.687 -7.458 1.00 94.00 88 VAL A O 1
ATOM 650 N N . LYS A 1 89 ? -6.787 4.472 -7.376 1.00 93.50 89 LYS A N 1
ATOM 651 C CA . LYS A 1 89 ? -6.966 5.555 -8.352 1.00 93.50 89 LYS A CA 1
ATOM 652 C C . LYS A 1 89 ? -6.386 5.197 -9.709 1.00 93.50 89 LYS A C 1
ATOM 654 O O . LYS A 1 89 ? -6.953 5.565 -10.731 1.00 93.50 89 LYS A O 1
ATOM 659 N N . GLN A 1 90 ? -5.244 4.519 -9.718 1.00 92.81 90 GLN A N 1
ATOM 660 C CA . GLN A 1 90 ? -4.553 4.157 -10.945 1.00 92.81 90 GLN A CA 1
ATOM 661 C C . GLN A 1 90 ? -3.681 2.937 -10.709 1.00 92.81 90 GLN A C 1
ATOM 663 O O . GLN A 1 90 ? -2.990 2.858 -9.697 1.00 92.81 90 GLN A O 1
ATOM 668 N N . VAL A 1 91 ? -3.665 2.045 -11.691 1.00 94.00 91 VAL A N 1
ATOM 669 C CA . VAL A 1 91 ? -2.710 0.944 -11.782 1.00 94.00 91 VAL A CA 1
ATOM 670 C C . VAL A 1 91 ? -2.094 1.029 -13.160 1.00 94.00 91 VAL A C 1
ATOM 672 O O . VAL A 1 91 ? -2.803 0.988 -14.164 1.00 94.00 91 VAL A O 1
ATOM 675 N N . LYS A 1 92 ? -0.784 1.248 -13.216 1.00 93.62 92 LYS A N 1
ATOM 676 C CA . LYS A 1 92 ? -0.074 1.458 -14.472 1.00 93.62 92 LYS A CA 1
ATOM 677 C C . LYS A 1 92 ? 1.198 0.637 -14.485 1.00 93.62 92 LYS A C 1
ATOM 679 O O . LYS A 1 92 ? 2.014 0.748 -13.578 1.00 93.62 92 LYS A O 1
ATOM 684 N N . LYS A 1 93 ? 1.381 -0.133 -15.552 1.00 90.56 93 LYS A N 1
ATOM 685 C CA . LYS A 1 93 ? 2.658 -0.770 -15.842 1.00 90.56 93 LYS A CA 1
ATOM 686 C C . LYS A 1 93 ? 3.626 0.273 -16.402 1.00 90.56 93 LYS A C 1
ATOM 688 O O . LYS A 1 93 ? 3.286 1.010 -17.330 1.00 90.56 93 LYS A O 1
ATOM 693 N N . ASP A 1 94 ? 4.799 0.366 -15.802 1.00 86.62 94 ASP A N 1
ATOM 694 C CA . ASP A 1 94 ? 5.915 1.148 -16.299 1.00 86.62 94 ASP A CA 1
ATOM 695 C C . ASP A 1 94 ? 6.604 0.356 -17.415 1.00 86.62 94 ASP A C 1
ATOM 697 O O . ASP A 1 94 ? 7.106 -0.748 -17.207 1.00 86.62 94 ASP A O 1
ATOM 701 N N . ALA A 1 95 ? 6.590 0.923 -18.619 1.00 84.69 95 ALA A N 1
ATOM 702 C CA . ALA A 1 95 ? 7.161 0.301 -19.806 1.00 84.69 95 ALA A CA 1
ATOM 703 C C . ALA A 1 95 ? 8.697 0.232 -19.768 1.00 84.69 95 ALA A C 1
ATOM 705 O O . ALA A 1 95 ? 9.279 -0.550 -20.511 1.00 84.69 95 ALA A O 1
ATOM 706 N N . VAL A 1 96 ? 9.351 1.048 -18.933 1.00 85.88 96 VAL A N 1
ATOM 707 C CA . VAL A 1 96 ? 10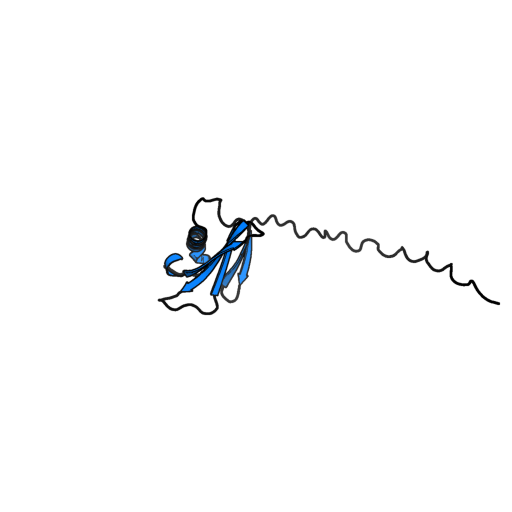.816 1.141 -18.861 1.00 85.88 96 VAL A CA 1
ATOM 708 C C . VAL A 1 96 ? 11.379 0.209 -17.794 1.00 85.88 96 VAL A C 1
ATOM 710 O O . VAL A 1 96 ? 12.427 -0.399 -17.989 1.00 85.88 96 VAL A O 1
ATOM 713 N N . THR A 1 97 ? 10.699 0.096 -16.653 1.00 78.12 97 THR A N 1
ATOM 714 C CA . THR A 1 97 ? 11.218 -0.614 -15.471 1.00 78.12 97 THR A CA 1
ATOM 715 C C . THR A 1 97 ? 10.559 -1.971 -15.224 1.00 78.12 97 THR A C 1
ATOM 717 O O . THR A 1 97 ? 10.853 -2.598 -14.206 1.00 78.12 97 THR A O 1
ATOM 720 N N . ASP A 1 98 ? 9.650 -2.389 -16.116 1.00 82.06 98 ASP A N 1
ATOM 721 C CA . ASP A 1 98 ? 8.736 -3.542 -15.991 1.00 82.06 98 ASP A CA 1
ATOM 722 C C . ASP A 1 98 ? 7.905 -3.539 -14.693 1.00 82.06 98 ASP A C 1
ATOM 724 O O . ASP A 1 98 ? 7.219 -4.503 -14.359 1.00 82.06 98 ASP A O 1
ATOM 728 N N . SER A 1 99 ? 7.928 -2.423 -13.959 1.00 85.38 99 SER A N 1
ATOM 729 C CA . SER A 1 99 ? 7.300 -2.326 -12.655 1.00 85.38 99 SER A CA 1
ATOM 730 C C . SER A 1 99 ? 5.826 -1.961 -12.757 1.00 85.38 99 SER A C 1
ATOM 732 O O . SER A 1 99 ? 5.401 -1.281 -13.688 1.00 85.38 99 SER A O 1
ATOM 734 N N . THR A 1 100 ? 5.017 -2.359 -11.777 1.00 91.56 100 THR A N 1
ATOM 735 C CA . THR A 1 100 ? 3.615 -1.913 -11.697 1.00 91.56 100 THR A CA 1
ATOM 736 C C . THR A 1 100 ? 3.445 -0.860 -10.617 1.00 91.56 100 THR A C 1
ATOM 738 O O . THR A 1 100 ? 3.663 -1.141 -9.441 1.00 91.56 100 THR A O 1
ATOM 741 N N . VAL A 1 101 ? 3.010 0.334 -11.020 1.00 91.31 101 VAL A N 1
ATOM 742 C CA . VAL A 1 101 ? 2.699 1.452 -10.131 1.00 91.31 101 VAL A CA 1
ATOM 743 C C . VAL A 1 101 ? 1.228 1.412 -9.740 1.00 91.31 101 VAL A C 1
ATOM 745 O O . VAL A 1 101 ? 0.352 1.552 -10.596 1.00 91.31 101 VAL A O 1
ATOM 748 N N . VAL A 1 102 ? 0.954 1.283 -8.444 1.00 94.00 102 VAL A N 1
ATOM 749 C CA . VAL A 1 102 ? -0.391 1.375 -7.863 1.00 94.00 102 VAL A CA 1
ATOM 750 C C . VAL A 1 102 ? -0.502 2.682 -7.085 1.00 94.00 102 VAL A C 1
ATOM 752 O O . VAL A 1 102 ? 0.209 2.883 -6.102 1.00 94.00 102 VAL A O 1
ATOM 755 N N . ARG A 1 103 ? -1.402 3.571 -7.518 1.00 92.50 103 ARG A N 1
ATOM 756 C CA . ARG A 1 103 ? -1.751 4.814 -6.819 1.00 92.50 103 ARG A CA 1
ATOM 757 C C . ARG A 1 103 ? -3.056 4.643 -6.066 1.00 92.50 103 ARG A C 1
ATOM 759 O O . ARG A 1 103 ? -4.070 4.256 -6.653 1.00 92.50 103 ARG A O 1
ATOM 766 N N . MET A 1 104 ? -3.045 4.998 -4.790 1.00 92.25 104 MET A N 1
ATOM 767 C CA . MET A 1 104 ? -4.183 4.837 -3.892 1.00 92.25 104 MET A CA 1
ATOM 768 C C . MET A 1 104 ? -4.461 6.134 -3.144 1.00 92.25 104 MET A C 1
ATOM 770 O O . MET A 1 104 ? -3.550 6.903 -2.839 1.00 92.25 104 MET A O 1
ATOM 774 N N . GLN A 1 105 ? -5.737 6.356 -2.855 1.00 90.25 105 GLN A N 1
ATOM 775 C CA . GLN A 1 105 ? -6.234 7.496 -2.101 1.00 90.25 105 GLN A CA 1
ATOM 776 C C . GLN A 1 105 ? -6.877 6.989 -0.816 1.00 90.25 105 GLN A C 1
ATOM 778 O O . GLN A 1 105 ? -7.811 6.187 -0.885 1.00 90.25 105 GLN A O 1
ATOM 783 N N . GLN A 1 106 ? -6.415 7.479 0.332 1.00 88.50 106 GLN A N 1
ATOM 784 C CA . GLN A 1 106 ? -7.037 7.150 1.611 1.00 88.50 106 GLN A CA 1
ATOM 785 C C . GLN A 1 106 ? -8.435 7.773 1.715 1.00 88.50 106 GLN A C 1
ATOM 787 O O . GLN A 1 106 ? -8.672 8.898 1.251 1.00 88.50 106 GLN A O 1
ATOM 792 N N . VAL A 1 107 ? -9.348 7.021 2.319 1.00 88.31 107 VAL A N 1
ATOM 793 C CA . VAL A 1 107 ? -10.733 7.381 2.602 1.00 88.31 107 VAL A CA 1
ATOM 794 C C . VAL A 1 107 ? -11.017 7.072 4.068 1.00 88.31 107 VAL A C 1
ATOM 796 O O . VAL A 1 107 ? -10.719 5.982 4.546 1.00 88.31 107 VAL A O 1
ATOM 799 N N . TYR A 1 108 ? -11.623 8.022 4.769 1.00 82.31 108 TYR A N 1
ATOM 800 C CA . TYR A 1 108 ? -12.086 7.853 6.141 1.00 82.31 108 TYR A CA 1
ATOM 801 C C . TYR A 1 108 ? -13.566 8.227 6.207 1.00 82.31 108 TYR A C 1
ATOM 803 O O . TYR A 1 108 ? -13.944 9.313 5.778 1.00 82.31 108 TYR A O 1
ATOM 811 N N .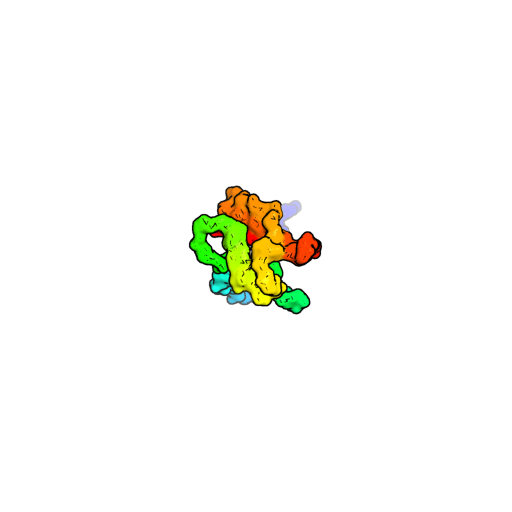 GLU A 1 109 ? -14.411 7.300 6.665 1.00 81.38 109 GLU A N 1
ATOM 812 C CA . GLU A 1 109 ? -15.878 7.463 6.713 1.00 81.38 109 GLU A CA 1
ATOM 813 C C . GLU A 1 109 ? -16.493 7.991 5.400 1.00 81.38 109 GLU A C 1
ATOM 815 O O . GLU A 1 109 ? -17.364 8.855 5.384 1.00 81.38 109 GLU A O 1
ATOM 820 N N . GLY A 1 110 ? -16.001 7.499 4.258 1.00 74.62 110 GLY A N 1
ATOM 821 C CA . GLY A 1 110 ? -16.479 7.909 2.932 1.00 74.62 110 GLY A CA 1
ATOM 822 C C . GLY A 1 110 ? -15.899 9.229 2.408 1.00 74.62 110 GLY A C 1
ATOM 823 O O . GLY A 1 110 ? -16.039 9.511 1.217 1.00 74.62 110 GLY A O 1
ATOM 824 N N . VAL A 1 111 ? -15.176 9.989 3.235 1.00 80.56 111 VAL A N 1
ATOM 825 C CA . VAL A 1 111 ? -14.514 11.244 2.856 1.00 80.56 111 VAL A CA 1
ATOM 826 C C . VAL A 1 111 ? -13.086 10.968 2.391 1.00 80.56 111 VAL A C 1
ATOM 828 O O . VAL A 1 111 ? -12.308 10.294 3.064 1.00 80.56 111 VAL A O 1
ATOM 831 N N . THR A 1 112 ? -12.714 11.486 1.219 1.00 79.44 112 THR A N 1
ATOM 832 C CA . THR A 1 112 ? -11.334 11.391 0.723 1.00 79.44 112 THR A CA 1
ATOM 833 C C . THR A 1 112 ? -10.413 12.305 1.523 1.00 79.44 112 THR A C 1
ATOM 835 O O . THR A 1 112 ? -10.640 13.513 1.572 1.00 79.44 112 THR A O 1
ATOM 838 N N . CYS A 1 113 ? -9.340 11.754 2.087 1.00 73.44 113 CYS A N 1
ATOM 839 C CA . CYS A 1 113 ? -8.338 12.534 2.810 1.00 73.44 113 CYS A CA 1
ATOM 840 C C . CYS A 1 113 ? -7.466 13.326 1.816 1.00 73.44 113 CYS A C 1
ATOM 842 O O . CYS A 1 113 ? -6.566 12.763 1.188 1.00 73.44 113 CYS A O 1
ATOM 844 N N . MET A 1 114 ? -7.726 14.625 1.634 1.00 50.22 114 MET A N 1
ATOM 845 C CA . MET A 1 114 ? -6.908 15.467 0.749 1.00 50.22 114 MET A CA 1
ATOM 846 C C . MET A 1 114 ? -5.446 15.495 1.233 1.00 50.22 114 MET A C 1
ATOM 848 O O . MET A 1 114 ? -5.187 15.828 2.384 1.00 50.22 114 MET A O 1
ATOM 852 N N . GLY A 1 115 ? -4.499 15.137 0.356 1.00 51.78 115 GLY A N 1
ATOM 853 C CA . GLY A 1 115 ? -3.050 15.216 0.615 1.00 51.78 115 GLY A CA 1
ATOM 854 C C . GLY A 1 115 ? -2.316 13.881 0.808 1.00 51.78 115 GLY A C 1
ATOM 855 O O . GLY A 1 115 ? -1.099 13.851 0.654 1.00 51.78 115 GLY A O 1
ATOM 856 N N . PHE A 1 116 ? -3.015 12.767 1.053 1.00 50.81 116 PHE A N 1
ATOM 857 C CA . PHE A 1 116 ? -2.385 11.447 1.216 1.00 50.81 116 PHE A CA 1
ATOM 858 C C . PHE A 1 116 ? -2.455 10.623 -0.077 1.00 50.81 116 PHE A C 1
ATOM 860 O O . PHE A 1 116 ? -3.432 9.916 -0.331 1.00 50.81 116 PHE A O 1
ATOM 867 N N . TYR A 1 117 ? -1.399 10.717 -0.890 1.00 54.62 117 TYR A N 1
ATOM 868 C CA . TYR A 1 117 ? -1.190 9.873 -2.068 1.00 54.62 117 TYR A CA 1
ATOM 869 C C . TYR A 1 117 ? -0.161 8.788 -1.753 1.00 54.62 117 TYR A C 1
ATOM 871 O O . TYR A 1 117 ? 1.009 9.091 -1.539 1.00 54.62 117 TYR A O 1
ATOM 879 N N . SER A 1 118 ? -0.584 7.522 -1.777 1.00 59.56 118 SER A N 1
ATOM 880 C CA . SER A 1 118 ? 0.340 6.386 -1.707 1.00 59.56 118 SER A CA 1
ATOM 881 C C . SER A 1 118 ? 0.605 5.859 -3.115 1.00 59.56 118 SER A C 1
ATOM 883 O O . SER A 1 118 ? -0.334 5.632 -3.883 1.00 59.56 118 SER A O 1
ATOM 885 N N . SER A 1 119 ? 1.881 5.718 -3.474 1.00 56.09 119 SER A N 1
ATOM 886 C CA . SER A 1 119 ? 2.340 5.175 -4.754 1.00 56.09 119 SER A CA 1
ATOM 887 C C . SER A 1 119 ? 3.319 4.044 -4.471 1.00 56.09 119 SER A C 1
ATOM 889 O O . SER A 1 119 ? 4.399 4.290 -3.945 1.00 56.09 119 SER A O 1
ATOM 891 N N . SER A 1 120 ? 2.954 2.816 -4.831 1.00 66.88 120 SER A N 1
ATOM 892 C CA . SER A 1 120 ? 3.820 1.640 -4.695 1.00 66.88 120 SER A CA 1
ATOM 893 C C . SER A 1 120 ? 4.244 1.145 -6.074 1.00 66.88 120 SER A C 1
ATOM 895 O O . SER A 1 120 ? 3.416 1.127 -6.981 1.00 66.88 120 SER A O 1
ATOM 897 N N . SER A 1 121 ? 5.516 0.771 -6.233 1.00 48.06 121 SER A N 1
ATOM 898 C CA . SER A 1 121 ? 6.081 0.189 -7.456 1.00 48.06 121 SER A CA 1
ATOM 899 C C . SER A 1 121 ? 6.748 -1.143 -7.112 1.00 48.06 121 SER A C 1
ATOM 901 O O . SER A 1 121 ? 7.560 -1.181 -6.188 1.00 48.06 121 SER A O 1
ATOM 903 N N . ARG A 1 122 ? 6.421 -2.224 -7.829 1.00 51.94 122 ARG A N 1
ATOM 904 C CA . ARG A 1 122 ? 7.121 -3.523 -7.729 1.00 51.94 122 ARG A CA 1
ATOM 905 C C . ARG A 1 122 ? 7.778 -3.883 -9.051 1.00 51.94 122 ARG A C 1
ATOM 907 O O . ARG A 1 122 ? 7.076 -3.804 -10.056 1.00 51.94 122 ARG A O 1
ATOM 914 N N . LYS A 1 123 ? 9.052 -4.289 -9.001 1.00 46.19 123 LYS A N 1
ATOM 915 C CA . LYS A 1 123 ? 9.760 -5.029 -10.058 1.00 46.19 123 LYS A CA 1
ATOM 916 C C . LYS A 1 123 ? 9.421 -6.514 -10.000 1.00 46.19 123 LYS A C 1
ATOM 918 O O . LYS A 1 123 ? 9.107 -6.989 -8.885 1.00 46.19 123 LYS A O 1
#

InterPro domains:
  IPR011096 FTP domain [PF07504] (84-111)
  IPR050728 Extracellular Zinc Metalloprotease M4 [PTHR33794] (1-115)

pLDDT: mean 75.45, std 17.89, range [35.09, 94.5]

Sequence (123 aa):
MKKKSLALVLATGMAVTTFGGTGSAFADSKNVLSTKKYNETVQSPEFISGDLTGATGKKAESVVFDYLNAAKGDYKLGEKSAQDSFKVKQVKKDAVTDSTVVRMQQVYEGVTCMGFYSSSSRK

Secondary structure (DSSP, 8-state):
------SSSSSS-------S-----S------SEEEEEETTTTEEEEEEE--S---SS-HHHHHHHHHHHTTTTTT--SS-HHHHEEEEEEEE-TTT--EEEEEEEEETTEEEEEEEEEEEE-

Radius of gyration: 26.4 Å; chains: 1; bounding box: 78×56×48 Å

Foldseek 3Di:
DDDDDDDPPDP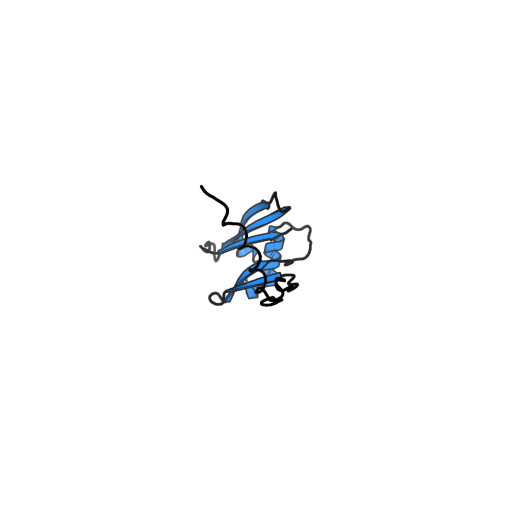PPPPPPPPPDPPPPPPPPPVPQKDWDADPVVQATPDMDHCQDDDDPDDPVVVVQVSCQVCCVRHVVPPDGPVVQKDWDDWDQDPPPSKIWTWIFGDDPNHTDPPDIDIDIDD